Protein AF-A0A0W0C5P2-F1 (afdb_monomer_lite)

Radius of gyration: 17.63 Å; chains: 1; bounding box: 45×40×38 Å

Foldseek 3Di:
DVVVVVVVVVVVVVVVCPPQQFEQEDQPPDVPDLDDPDGDGDDAQDWDKDWAADDPAKWWWDFVVQPDIGIHYHPDTDIDITHHHDGHYTTHYTPDPDGD

Sequence (100 aa):
MLNLLNTLFLNVISNDVPTPYGIYFQDSATPNQEDTDTSVVVPVDTHIRFVVTG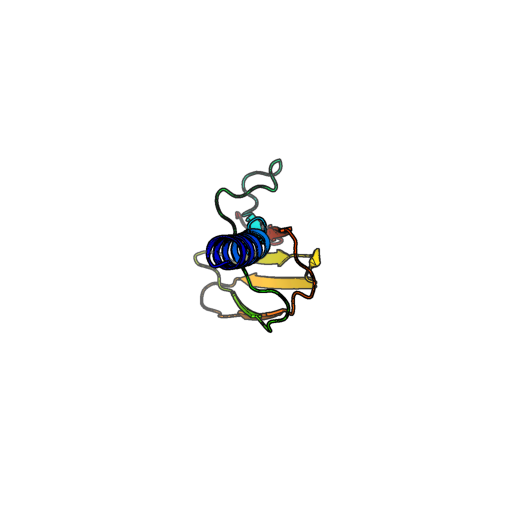ADVIHDFAIPSLGIKVDANPGRLNQVSALIQREGVFYGQCSELTRC

Organism: Candida glabrata (NCBI:txid5478)

Structure (mmCIF, N/CA/C/O backbone):
data_AF-A0A0W0C5P2-F1
#
_entry.id   AF-A0A0W0C5P2-F1
#
loop_
_atom_site.group_PDB
_atom_site.id
_atom_site.type_symbol
_atom_site.label_atom_id
_atom_site.label_alt_id
_atom_site.label_comp_id
_atom_site.label_asym_id
_atom_site.label_entity_id
_atom_site.label_seq_id
_atom_site.pdbx_PDB_ins_code
_atom_site.Cartn_x
_atom_site.Cartn_y
_atom_site.Cartn_z
_atom_site.occupancy
_atom_site.B_iso_or_equiv
_atom_site.auth_seq_id
_atom_site.auth_comp_id
_atom_site.auth_asym_id
_atom_site.auth_atom_id
_atom_site.pdbx_PDB_model_num
ATOM 1 N N . MET A 1 1 ? -30.851 -26.720 22.499 1.00 53.53 1 MET A N 1
ATOM 2 C CA . MET A 1 1 ? -29.640 -26.047 23.026 1.00 53.53 1 MET A CA 1
ATOM 3 C C . MET A 1 1 ? -28.542 -25.867 21.968 1.00 53.53 1 MET A C 1
ATOM 5 O O . MET A 1 1 ? -27.907 -24.827 21.972 1.00 53.53 1 MET A O 1
ATOM 9 N N . LEU A 1 2 ? -28.361 -26.804 21.022 1.00 52.53 2 LEU A N 1
ATOM 10 C CA . LEU A 1 2 ? -27.360 -26.710 19.936 1.00 52.53 2 LEU A CA 1
ATOM 11 C C . LEU A 1 2 ? -27.617 -25.599 18.890 1.00 52.53 2 LEU A C 1
ATOM 13 O O . LEU A 1 2 ? -26.667 -25.050 18.346 1.00 52.53 2 LEU A O 1
ATOM 17 N N . ASN A 1 3 ? -28.875 -25.207 18.646 1.00 55.47 3 ASN A N 1
ATOM 18 C CA . ASN A 1 3 ? -29.189 -24.163 17.655 1.00 55.47 3 ASN A CA 1
ATOM 19 C C . ASN A 1 3 ? -28.759 -22.753 18.077 1.00 55.47 3 ASN A C 1
ATOM 21 O O . ASN A 1 3 ? -28.443 -21.950 17.208 1.00 55.47 3 ASN A O 1
ATOM 25 N N . LEU A 1 4 ? -28.724 -22.466 19.384 1.00 57.59 4 LEU A N 1
ATOM 26 C CA . LEU A 1 4 ? -28.292 -21.172 19.930 1.00 57.59 4 LEU A CA 1
ATOM 27 C C . LEU A 1 4 ? -26.769 -21.018 19.891 1.00 57.59 4 LEU A C 1
ATOM 29 O O . LEU A 1 4 ? -26.278 -19.942 19.584 1.00 57.59 4 LEU A O 1
ATOM 33 N N . LEU A 1 5 ? -26.025 -22.100 20.135 1.00 58.31 5 LEU A N 1
ATOM 34 C CA . LEU A 1 5 ? -24.567 -22.116 19.999 1.00 58.31 5 LEU A CA 1
ATOM 35 C C . LEU A 1 5 ? -24.136 -21.953 18.539 1.00 58.31 5 LEU A C 1
ATOM 37 O O . LEU A 1 5 ? -23.272 -21.132 18.268 1.00 58.31 5 LEU A O 1
ATOM 41 N N . ASN A 1 6 ? -24.778 -22.647 17.593 1.00 54.16 6 ASN A N 1
ATOM 42 C CA . ASN A 1 6 ? -24.459 -22.482 16.170 1.00 54.16 6 ASN A CA 1
ATOM 43 C C . ASN A 1 6 ? -24.817 -21.087 15.637 1.00 54.16 6 ASN A C 1
ATOM 45 O O . ASN A 1 6 ? -24.068 -20.545 14.832 1.00 54.16 6 ASN A O 1
ATOM 49 N N . THR A 1 7 ? -25.917 -20.478 16.097 1.00 56.53 7 THR A N 1
ATOM 50 C CA . THR A 1 7 ? -26.249 -19.091 15.723 1.00 56.53 7 THR A CA 1
ATOM 51 C C . THR A 1 7 ? -25.348 -18.070 16.408 1.00 56.53 7 THR A C 1
ATOM 53 O O . THR A 1 7 ? -24.966 -17.108 15.759 1.00 56.53 7 THR A O 1
ATOM 56 N N . LEU A 1 8 ? -24.940 -18.268 17.665 1.00 57.25 8 LEU A N 1
ATOM 57 C CA . LEU A 1 8 ? -23.937 -17.414 18.316 1.00 57.25 8 LEU A CA 1
ATOM 58 C C . LEU A 1 8 ? -22.570 -17.518 17.630 1.00 57.25 8 LEU A C 1
ATOM 60 O O . LEU A 1 8 ? -21.979 -16.487 17.351 1.00 57.25 8 LEU A O 1
ATOM 64 N N . PHE A 1 9 ? -22.101 -18.719 17.283 1.00 56.78 9 PHE A N 1
ATOM 65 C CA . PHE A 1 9 ? -20.843 -18.898 16.548 1.00 56.78 9 PHE A CA 1
ATOM 66 C C . PHE A 1 9 ? -20.897 -18.287 15.143 1.00 56.78 9 PHE A C 1
ATOM 68 O O . PHE A 1 9 ? -19.968 -17.591 14.757 1.00 56.78 9 PHE A O 1
ATOM 75 N N . LEU A 1 10 ? -21.987 -18.479 14.392 1.00 51.72 10 LEU A N 1
ATOM 76 C CA . LEU A 1 10 ? -22.154 -17.853 13.074 1.00 51.72 10 LEU A CA 1
ATOM 77 C C . LEU A 1 10 ? -22.299 -16.327 13.158 1.00 51.72 10 LEU A C 1
ATOM 79 O O . LEU A 1 10 ? -21.786 -15.635 12.289 1.00 51.72 10 LEU A O 1
ATOM 83 N N . ASN A 1 11 ? -22.950 -15.792 14.196 1.00 48.22 11 ASN A N 1
ATOM 84 C CA . ASN A 1 11 ? -23.055 -14.346 14.411 1.00 48.22 11 ASN A CA 1
ATO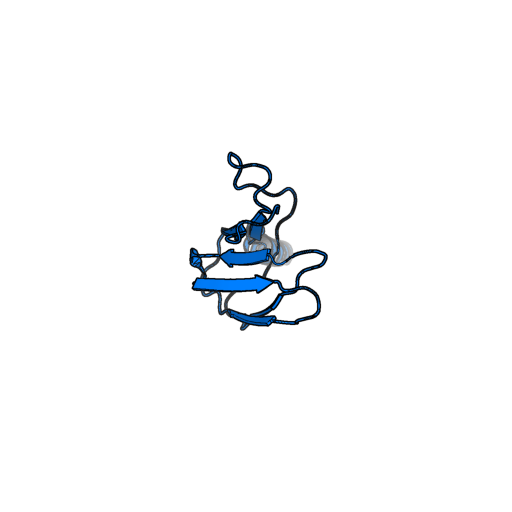M 85 C C . ASN A 1 11 ? -21.736 -13.731 14.892 1.00 48.22 11 ASN A C 1
ATOM 87 O O . ASN A 1 11 ? -21.461 -12.594 14.541 1.00 48.22 11 ASN A O 1
ATOM 91 N N . VAL A 1 12 ? -20.919 -14.451 15.666 1.00 50.53 12 VAL A N 1
ATOM 92 C CA . VAL A 1 12 ? -19.555 -14.019 16.013 1.00 50.53 12 VAL A CA 1
ATOM 93 C C . VAL A 1 12 ? -18.707 -13.988 14.743 1.00 50.53 12 VAL A C 1
ATOM 95 O O . VAL A 1 12 ? -18.235 -12.924 14.383 1.00 50.53 12 VAL A O 1
ATOM 98 N N . ILE A 1 13 ? -18.686 -15.065 13.948 1.00 51.38 13 ILE A N 1
ATOM 99 C CA . ILE A 1 13 ? -17.954 -15.090 12.668 1.00 51.38 13 ILE A CA 1
ATOM 100 C C . ILE A 1 13 ? -18.478 -14.023 11.687 1.00 51.38 13 ILE A C 1
ATOM 102 O O . ILE A 1 13 ? -17.692 -13.428 10.966 1.00 51.38 13 ILE A O 1
ATOM 106 N N . SER A 1 14 ? -19.786 -13.742 11.651 1.00 50.06 14 SER A N 1
ATOM 107 C CA . SER A 1 14 ? -20.370 -12.728 10.756 1.00 50.06 14 SER A CA 1
ATOM 108 C C . SER A 1 14 ? -20.195 -11.284 11.240 1.00 50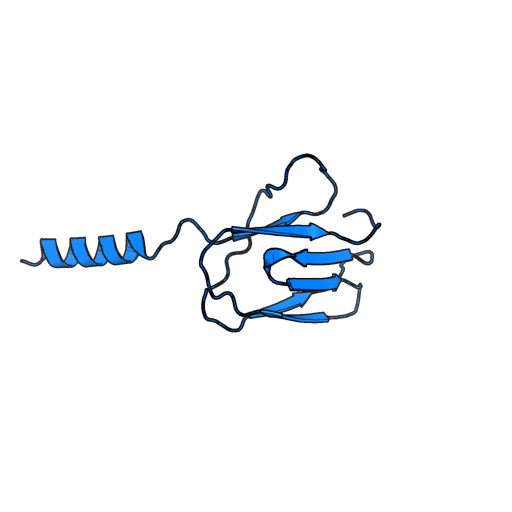.06 14 SER A C 1
ATOM 110 O O . SER A 1 14 ? -20.302 -10.385 10.412 1.00 50.06 14 SER A O 1
ATOM 112 N N . ASN A 1 15 ? -19.969 -11.048 12.536 1.00 48.81 15 ASN A N 1
ATOM 113 C CA . ASN A 1 15 ? -19.564 -9.736 13.062 1.00 48.81 15 ASN A CA 1
ATOM 114 C C . ASN A 1 15 ? -18.031 -9.569 13.052 1.00 48.81 15 ASN A C 1
ATOM 116 O O . ASN A 1 15 ? -17.556 -8.441 13.025 1.00 48.81 15 ASN A O 1
ATOM 120 N N . ASP A 1 16 ? -17.284 -10.678 13.017 1.00 45.72 16 ASP A N 1
ATOM 121 C CA . ASP A 1 16 ? -15.823 -10.747 12.864 1.00 45.72 16 ASP A CA 1
ATOM 122 C C . ASP A 1 16 ? -15.377 -10.792 11.395 1.00 45.72 16 ASP A C 1
ATOM 124 O O . ASP A 1 16 ? -14.180 -10.843 11.121 1.00 45.72 16 ASP A O 1
ATOM 128 N N . VAL A 1 17 ? -16.308 -10.819 10.434 1.00 42.00 17 VAL A N 1
ATOM 129 C CA . VAL A 1 17 ? -16.031 -10.378 9.065 1.00 42.00 17 VAL A CA 1
ATOM 130 C C . VAL A 1 17 ? -16.349 -8.894 9.081 1.00 42.00 17 VAL A C 1
ATOM 132 O O . VAL A 1 17 ? -17.512 -8.523 8.890 1.00 42.00 17 VAL A O 1
ATOM 135 N N . PRO A 1 18 ? -15.364 -8.017 9.339 1.00 46.53 18 PRO A N 1
ATOM 136 C CA . PRO A 1 18 ? -15.618 -6.604 9.216 1.00 46.53 18 PRO A CA 1
ATOM 137 C C . PRO A 1 18 ? -15.959 -6.406 7.742 1.00 46.53 18 PRO A C 1
ATOM 139 O O . PRO A 1 18 ? -15.435 -7.106 6.865 1.00 46.53 18 PRO A O 1
ATOM 142 N N . THR A 1 19 ? -16.830 -5.449 7.446 1.00 49.06 19 THR A N 1
ATOM 143 C CA . THR A 1 19 ? -16.798 -4.778 6.141 1.00 49.06 19 THR A CA 1
ATOM 144 C C . THR A 1 19 ? -15.344 -4.729 5.660 1.00 49.06 19 THR A C 1
ATOM 146 O O . THR A 1 19 ? -14.523 -4.257 6.451 1.00 49.06 19 THR A O 1
ATOM 149 N N . PRO A 1 20 ? -14.991 -5.291 4.487 1.00 46.75 20 PRO A N 1
ATOM 150 C CA . PRO A 1 20 ? -13.602 -5.580 4.142 1.00 46.75 20 PRO A CA 1
ATOM 151 C C . PRO A 1 20 ? -12.744 -4.344 4.402 1.00 46.75 20 PRO A C 1
ATOM 153 O O . PRO A 1 20 ? -12.908 -3.315 3.747 1.00 46.75 20 PRO A O 1
ATOM 156 N N . TYR A 1 21 ? -11.896 -4.421 5.429 1.00 60.47 21 TYR A N 1
ATOM 157 C CA . TYR A 1 21 ? -10.972 -3.348 5.760 1.00 60.47 21 TYR A CA 1
ATOM 158 C C . TYR A 1 21 ? -9.956 -3.310 4.627 1.00 60.47 21 TYR A C 1
ATOM 160 O O . TYR A 1 21 ? -9.290 -4.298 4.338 1.00 60.47 21 TYR A O 1
ATOM 168 N N . GLY A 1 22 ? -9.920 -2.197 3.910 1.00 64.19 22 GLY A N 1
ATOM 169 C CA . GLY A 1 22 ? -9.214 -2.090 2.647 1.00 64.19 22 GLY A CA 1
ATOM 170 C C . GLY A 1 22 ? -8.299 -0.884 2.654 1.00 64.19 22 GLY A C 1
ATOM 171 O O . GLY A 1 22 ? -8.685 0.208 3.073 1.00 64.19 22 GLY A O 1
ATOM 172 N N . ILE A 1 23 ? -7.085 -1.082 2.171 1.00 69.06 23 ILE A N 1
ATOM 173 C CA . ILE A 1 23 ? -6.255 -0.009 1.658 1.00 69.06 23 ILE A CA 1
ATOM 174 C C . ILE A 1 23 ? -6.631 0.151 0.187 1.00 69.06 23 ILE A C 1
ATOM 176 O O . ILE A 1 23 ? -6.476 -0.785 -0.601 1.00 69.06 23 ILE A O 1
ATOM 180 N N . TYR A 1 24 ? -7.137 1.326 -0.163 1.00 74.00 24 TYR A N 1
ATOM 181 C CA . TYR A 1 24 ? -7.375 1.721 -1.547 1.00 74.00 24 TYR A CA 1
ATOM 182 C C . TYR A 1 24 ? -6.193 2.591 -1.947 1.00 74.00 24 TYR A C 1
ATOM 184 O O . TYR A 1 24 ? -5.894 3.588 -1.286 1.00 74.00 24 TYR A O 1
ATOM 192 N N . PHE A 1 25 ? -5.460 2.155 -2.966 1.00 72.62 25 PHE A N 1
ATOM 193 C CA . PHE A 1 25 ? -4.282 2.861 -3.443 1.00 72.62 25 PHE A CA 1
ATOM 194 C C . PHE A 1 25 ? -4.451 3.154 -4.920 1.00 72.62 25 PHE A C 1
ATOM 196 O O . PHE A 1 25 ? -4.453 2.237 -5.740 1.00 72.62 25 PHE A O 1
ATOM 203 N N . GLN A 1 26 ? -4.610 4.429 -5.231 1.00 70.12 26 GLN A N 1
ATOM 204 C CA . GLN A 1 26 ? -4.897 4.873 -6.575 1.00 70.12 26 GLN A CA 1
ATOM 205 C C . GLN A 1 26 ? -3.623 5.311 -7.307 1.00 70.12 26 GLN A C 1
ATOM 207 O O . GLN A 1 26 ? -2.824 6.101 -6.786 1.00 70.12 26 GLN A O 1
ATOM 212 N N . ASP A 1 27 ? -3.480 4.836 -8.546 1.00 62.16 27 ASP A N 1
ATOM 213 C CA . ASP A 1 27 ? -2.607 5.455 -9.535 1.00 62.16 27 ASP A CA 1
ATOM 214 C C . ASP A 1 27 ? -3.318 6.714 -10.088 1.00 62.16 27 ASP A C 1
ATOM 216 O O . ASP A 1 27 ? -4.523 6.739 -10.322 1.00 62.16 27 ASP A O 1
ATOM 220 N N . SER A 1 28 ? -2.638 7.854 -10.132 1.00 56.75 28 SER A N 1
ATOM 221 C CA . SER A 1 28 ? -3.225 9.194 -10.270 1.00 56.75 28 SER A CA 1
ATOM 222 C C . SER A 1 28 ? -3.874 9.504 -11.636 1.00 56.75 28 SER A C 1
ATOM 224 O O . SER A 1 28 ? -4.124 10.671 -11.954 1.00 56.75 28 SER A O 1
ATOM 226 N N . ALA A 1 29 ? -4.236 8.493 -12.428 1.00 51.38 29 ALA A N 1
ATOM 227 C CA . ALA A 1 29 ? -4.831 8.644 -13.749 1.00 51.38 29 ALA A CA 1
ATOM 228 C C . ALA A 1 29 ? -6.264 9.227 -13.735 1.00 51.38 29 ALA A C 1
ATOM 230 O O . ALA A 1 29 ? -6.707 9.773 -14.752 1.00 51.38 29 ALA A O 1
ATOM 231 N N . THR A 1 30 ? -6.991 9.177 -12.607 1.00 53.28 30 THR A N 1
ATOM 232 C CA . THR A 1 30 ? -8.358 9.733 -12.473 1.00 53.28 30 THR A CA 1
ATOM 233 C C . THR A 1 30 ? -8.527 10.624 -11.230 1.00 53.28 30 THR A C 1
ATOM 235 O O . THR A 1 30 ? -8.962 10.145 -10.187 1.00 53.28 30 THR A O 1
ATOM 238 N N . PRO A 1 31 ? -8.311 11.951 -11.335 1.00 50.03 31 PRO A N 1
ATOM 239 C CA . PRO A 1 31 ? -8.285 12.878 -10.189 1.00 50.03 31 PRO A CA 1
ATOM 240 C C . PRO A 1 31 ? -9.593 13.030 -9.389 1.00 50.03 31 PRO A C 1
ATOM 242 O O . PRO A 1 31 ? -9.620 13.756 -8.401 1.00 50.03 31 PRO A O 1
ATOM 245 N N . ASN A 1 32 ? -10.696 12.426 -9.844 1.00 57.91 32 ASN A N 1
ATOM 246 C CA . ASN A 1 32 ? -12.044 12.677 -9.325 1.00 57.91 32 ASN A CA 1
ATOM 247 C C . ASN A 1 32 ? -12.642 11.494 -8.542 1.00 57.91 32 ASN A C 1
ATOM 249 O O . ASN A 1 32 ? -13.776 11.600 -8.078 1.00 57.91 32 ASN A O 1
ATOM 253 N N . GLN A 1 33 ? -11.934 10.370 -8.428 1.00 57.28 33 GLN A N 1
ATOM 254 C CA . GLN A 1 33 ? -12.419 9.176 -7.734 1.00 57.28 33 GLN A CA 1
ATOM 255 C C . GLN A 1 33 ? -11.310 8.613 -6.868 1.00 57.28 33 GLN A C 1
ATOM 257 O O . GLN A 1 33 ? -10.364 8.096 -7.425 1.00 57.28 33 GLN A O 1
ATOM 262 N N . GLU A 1 34 ? -11.471 8.652 -5.549 1.00 61.16 34 GLU A N 1
ATOM 263 C CA . GLU A 1 34 ? -10.590 7.973 -4.580 1.00 61.16 34 GLU A CA 1
ATOM 264 C C . GLU A 1 34 ? -10.878 6.458 -4.484 1.00 61.16 34 GLU A C 1
ATOM 266 O O . GLU A 1 34 ? -10.294 5.757 -3.661 1.00 61.16 34 GLU A O 1
ATOM 271 N N . ASP A 1 35 ? -11.807 5.945 -5.295 1.00 64.69 35 ASP A N 1
ATOM 272 C CA . ASP A 1 35 ? -12.190 4.535 -5.299 1.00 64.69 35 ASP A CA 1
ATOM 273 C C . ASP A 1 35 ? -11.376 3.754 -6.329 1.00 64.69 35 ASP A C 1
ATOM 275 O O . ASP A 1 35 ? -11.291 4.127 -7.501 1.00 64.69 35 ASP A O 1
ATOM 279 N N . THR A 1 36 ? -10.831 2.623 -5.889 1.00 69.12 36 THR A N 1
ATOM 280 C CA . THR A 1 36 ? -10.223 1.608 -6.751 1.00 69.12 36 THR A CA 1
ATOM 281 C C . THR A 1 36 ? -11.163 0.419 -6.900 1.00 69.12 36 THR A C 1
ATOM 283 O O . THR A 1 36 ? -11.916 0.088 -5.983 1.00 69.12 36 THR A O 1
ATOM 286 N N . ASP A 1 37 ? -11.084 -0.277 -8.036 1.00 77.75 37 ASP A N 1
ATOM 287 C CA . ASP A 1 37 ? -11.901 -1.476 -8.289 1.00 77.75 37 ASP A CA 1
ATOM 288 C C . ASP A 1 37 ? -11.630 -2.593 -7.267 1.00 77.75 37 ASP A C 1
ATOM 290 O O . ASP A 1 37 ? -12.498 -3.414 -6.963 1.00 77.75 37 ASP A O 1
ATOM 294 N N . THR A 1 38 ? -10.407 -2.633 -6.733 1.00 79.19 38 THR A N 1
ATOM 295 C CA . THR A 1 38 ? -9.960 -3.629 -5.757 1.00 79.19 38 THR A CA 1
ATOM 296 C C . THR A 1 38 ? -9.220 -2.979 -4.602 1.00 79.19 38 THR A C 1
ATOM 298 O O . THR A 1 38 ? -8.407 -2.080 -4.820 1.00 79.19 38 THR A O 1
ATOM 301 N N . SER A 1 39 ? -9.436 -3.495 -3.393 1.00 82.38 39 SER A N 1
ATOM 302 C CA . SER A 1 39 ? -8.748 -3.058 -2.181 1.00 82.38 39 SER A CA 1
ATOM 303 C C . SER A 1 39 ? -7.748 -4.093 -1.672 1.00 82.38 39 SER A C 1
ATOM 305 O O . SER A 1 39 ? -7.893 -5.301 -1.875 1.00 82.38 39 SER A O 1
ATOM 307 N N . VAL A 1 40 ? -6.719 -3.607 -0.982 1.00 85.50 40 VAL A N 1
ATOM 308 C CA . VAL A 1 40 ? -5.732 -4.441 -0.294 1.00 85.50 40 VAL A CA 1
ATOM 309 C C . VAL A 1 40 ? -6.178 -4.636 1.153 1.00 85.50 40 VAL A C 1
ATOM 311 O O . VAL A 1 40 ? -6.177 -3.695 1.942 1.00 85.50 40 VAL A O 1
ATOM 314 N N . VAL A 1 41 ? -6.553 -5.862 1.513 1.00 86.75 41 VAL A N 1
ATOM 315 C CA . VAL A 1 41 ? -7.055 -6.202 2.854 1.00 86.75 41 VAL A CA 1
ATOM 316 C C . VAL A 1 41 ? -5.899 -6.622 3.767 1.00 86.75 41 VAL A C 1
ATOM 318 O O . VAL A 1 41 ? -5.127 -7.513 3.411 1.00 86.75 41 VAL A O 1
ATOM 321 N N . VAL A 1 42 ? -5.760 -5.985 4.938 1.00 86.25 42 VAL A N 1
ATOM 322 C CA . VAL A 1 42 ? -4.627 -6.194 5.870 1.00 86.25 42 VAL A CA 1
ATOM 323 C C . VAL A 1 42 ? -5.039 -6.258 7.352 1.00 86.25 42 VAL A C 1
ATOM 325 O O . VAL A 1 42 ? -5.821 -5.422 7.791 1.00 86.25 42 VAL A O 1
ATOM 328 N N . PRO A 1 43 ? -4.532 -7.214 8.153 1.00 87.50 43 PRO A N 1
ATOM 329 C CA . PRO A 1 43 ? -5.005 -7.420 9.524 1.00 87.50 43 PRO A CA 1
ATOM 330 C C . PRO A 1 43 ? -4.651 -6.255 10.463 1.00 87.50 43 PRO A C 1
ATOM 332 O O . PRO A 1 43 ? -3.563 -5.682 10.377 1.00 87.50 43 PRO A O 1
ATOM 335 N N . VAL A 1 44 ? -5.541 -5.953 11.411 1.00 87.88 44 VAL A N 1
ATOM 336 C CA . VAL A 1 44 ? -5.260 -5.022 12.518 1.00 87.88 44 VAL A CA 1
ATOM 337 C C . VAL A 1 44 ? -4.355 -5.661 13.577 1.00 87.88 44 VAL A C 1
ATOM 339 O O . VAL A 1 44 ? -4.172 -6.881 13.608 1.00 87.88 44 VAL A O 1
ATOM 342 N N . ASP A 1 45 ? -3.729 -4.823 14.406 1.00 88.88 45 ASP A N 1
ATOM 343 C CA . ASP A 1 45 ? -2.856 -5.207 15.529 1.00 88.88 45 AS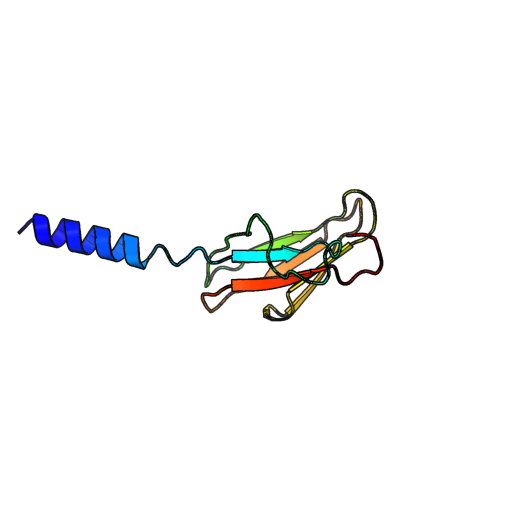P A CA 1
ATOM 344 C C . ASP A 1 45 ? -1.709 -6.163 15.163 1.00 88.88 45 ASP A C 1
ATOM 346 O O . ASP A 1 45 ? -1.122 -6.845 16.003 1.00 88.88 45 ASP A O 1
ATOM 350 N N . THR A 1 46 ? -1.345 -6.175 13.883 1.00 85.12 46 THR A N 1
ATOM 351 C CA . THR A 1 46 ? -0.273 -6.994 13.332 1.00 85.12 46 THR A CA 1
ATOM 352 C C . THR A 1 46 ? 0.768 -6.088 12.692 1.00 85.12 46 THR A C 1
ATOM 354 O O . THR A 1 46 ? 0.438 -5.170 11.941 1.00 85.12 46 THR A O 1
ATOM 357 N N . HIS A 1 47 ? 2.048 -6.346 12.968 1.00 90.69 47 HIS A N 1
ATOM 358 C CA . HIS A 1 47 ? 3.136 -5.664 12.272 1.00 90.69 47 HIS A CA 1
ATOM 359 C C . HIS A 1 47 ? 3.214 -6.151 10.825 1.00 90.69 47 HIS A C 1
ATOM 361 O O . HIS A 1 47 ? 3.702 -7.247 10.547 1.00 90.69 47 HIS A O 1
ATOM 367 N N . ILE A 1 48 ? 2.757 -5.312 9.903 1.00 92.44 48 ILE A N 1
ATOM 368 C CA . ILE A 1 48 ? 2.778 -5.579 8.467 1.00 92.44 48 ILE A CA 1
ATOM 369 C C . ILE A 1 48 ? 4.018 -4.923 7.874 1.00 92.44 48 ILE A C 1
ATOM 371 O O . ILE A 1 48 ? 4.343 -3.782 8.204 1.00 92.44 48 ILE A O 1
ATOM 375 N N . ARG A 1 49 ? 4.707 -5.635 6.980 1.00 95.31 49 ARG A N 1
ATOM 376 C CA . ARG A 1 49 ? 5.798 -5.088 6.172 1.00 95.31 49 ARG A CA 1
ATOM 377 C C . ARG A 1 49 ? 5.348 -4.998 4.724 1.00 95.31 49 ARG A C 1
ATOM 379 O O . ARG A 1 49 ? 5.148 -6.025 4.082 1.00 95.31 49 ARG A O 1
ATOM 386 N N . PHE A 1 50 ? 5.251 -3.782 4.213 1.00 93.88 50 PHE A N 1
ATOM 387 C CA . PHE A 1 50 ? 5.060 -3.528 2.794 1.00 93.88 50 PHE A CA 1
ATOM 388 C C . PHE A 1 50 ? 6.417 -3.540 2.102 1.00 93.88 50 PHE A C 1
ATOM 390 O O . PHE A 1 50 ? 7.367 -2.925 2.590 1.00 93.88 50 PHE A O 1
ATOM 397 N N . VAL A 1 51 ? 6.503 -4.249 0.978 1.00 96.12 51 VAL A N 1
ATOM 398 C CA . VAL A 1 51 ? 7.657 -4.227 0.078 1.00 96.12 51 VAL A CA 1
ATOM 399 C C . VAL A 1 51 ? 7.194 -3.605 -1.229 1.00 96.12 51 VAL A C 1
ATOM 401 O O . VAL A 1 51 ? 6.280 -4.122 -1.864 1.00 96.12 51 VAL A O 1
ATOM 404 N N . VAL A 1 52 ? 7.799 -2.483 -1.599 1.00 94.75 52 VAL A N 1
ATOM 405 C CA . VAL A 1 52 ? 7.348 -1.605 -2.680 1.00 94.75 52 VAL A CA 1
ATOM 406 C C . VAL A 1 52 ? 8.460 -1.461 -3.719 1.00 94.75 52 VAL A C 1
ATOM 408 O O . VAL A 1 52 ? 9.632 -1.296 -3.372 1.00 94.75 52 VAL A O 1
ATOM 411 N N . THR A 1 53 ? 8.098 -1.549 -4.998 1.00 94.94 53 THR A N 1
ATOM 412 C CA . THR A 1 53 ? 8.997 -1.369 -6.146 1.00 94.94 53 THR A CA 1
ATOM 413 C C . THR A 1 53 ? 8.212 -0.871 -7.358 1.00 94.94 53 THR A C 1
ATOM 415 O O . THR A 1 53 ? 6.997 -1.051 -7.412 1.00 94.94 53 THR A O 1
ATOM 418 N N . GLY A 1 54 ? 8.897 -0.237 -8.309 1.00 91.12 54 GLY A N 1
ATOM 419 C CA . GLY A 1 54 ? 8.308 0.209 -9.575 1.00 91.12 54 GLY A CA 1
ATOM 420 C C . GLY A 1 54 ? 8.481 -0.840 -10.676 1.00 91.12 54 GLY A C 1
ATOM 421 O O . GLY A 1 54 ? 9.462 -1.585 -10.674 1.00 91.12 54 GLY A O 1
ATOM 422 N N . ALA A 1 55 ? 7.549 -0.900 -11.629 1.00 90.38 55 ALA A N 1
ATOM 423 C CA . ALA A 1 55 ? 7.655 -1.795 -12.787 1.00 90.38 55 ALA A CA 1
ATOM 424 C C . ALA A 1 55 ? 8.289 -1.114 -14.014 1.00 90.38 55 ALA A C 1
ATOM 426 O O . ALA A 1 55 ? 8.925 -1.781 -14.828 1.00 90.38 55 ALA A O 1
ATOM 427 N N . ASP A 1 56 ? 8.127 0.202 -14.141 1.00 89.38 56 ASP A N 1
ATOM 428 C CA . ASP A 1 56 ? 8.468 0.984 -15.329 1.00 89.38 56 ASP A CA 1
ATOM 429 C C . ASP A 1 56 ? 9.248 2.263 -14.984 1.00 89.38 56 ASP A C 1
ATOM 431 O O . ASP A 1 56 ? 10.435 2.365 -15.294 1.00 89.38 56 ASP A O 1
ATOM 435 N N . VAL A 1 57 ? 8.612 3.218 -14.307 1.00 89.38 57 VAL A N 1
ATOM 436 C CA . VAL A 1 57 ? 9.189 4.475 -13.824 1.00 89.38 57 VAL A CA 1
ATOM 437 C C . VAL A 1 57 ? 9.131 4.524 -12.298 1.00 89.38 57 VAL A C 1
ATOM 439 O O . VAL A 1 57 ? 8.676 3.589 -11.640 1.00 89.38 57 VAL A O 1
ATOM 442 N N . ILE A 1 58 ? 9.673 5.592 -11.716 1.00 89.69 58 ILE A N 1
ATOM 443 C CA . ILE A 1 58 ? 9.580 5.821 -10.274 1.00 89.69 58 ILE A CA 1
ATOM 444 C C . ILE A 1 58 ? 8.142 6.214 -9.956 1.00 89.69 58 ILE A C 1
ATOM 446 O O . ILE A 1 58 ? 7.636 7.149 -10.564 1.00 89.69 58 ILE A O 1
ATOM 450 N N . HIS A 1 59 ? 7.523 5.528 -9.002 1.00 90.12 59 HIS A N 1
ATOM 451 C CA . HIS A 1 59 ? 6.248 5.917 -8.391 1.00 90.12 59 HIS A CA 1
ATOM 452 C C . HIS A 1 59 ? 6.460 6.176 -6.896 1.00 90.12 59 HIS A C 1
ATOM 454 O O . HIS A 1 59 ? 7.585 6.074 -6.406 1.00 90.12 59 HIS A O 1
ATOM 460 N N . ASP A 1 60 ? 5.397 6.464 -6.151 1.00 89.12 60 ASP A N 1
ATOM 461 C CA . ASP A 1 60 ? 5.468 6.606 -4.694 1.00 89.12 60 ASP A CA 1
ATOM 462 C C . ASP A 1 60 ? 4.230 6.016 -4.017 1.00 89.12 60 ASP A C 1
ATOM 464 O O . ASP A 1 60 ? 3.105 6.368 -4.356 1.00 89.12 60 ASP A O 1
ATOM 468 N N . PHE A 1 61 ? 4.434 5.117 -3.054 1.00 90.25 61 PHE A N 1
ATOM 469 C CA . PHE A 1 61 ? 3.365 4.502 -2.272 1.00 90.25 61 PHE A CA 1
ATOM 470 C C . PHE A 1 61 ? 3.114 5.324 -1.006 1.00 90.25 61 PHE A C 1
ATOM 472 O O . PHE A 1 61 ? 3.806 5.160 0.006 1.00 90.25 61 PHE A O 1
ATOM 479 N N . ALA A 1 62 ? 2.119 6.213 -1.060 1.00 90.38 62 ALA A N 1
ATOM 480 C CA . ALA A 1 62 ? 1.751 7.081 0.052 1.00 90.38 62 ALA A CA 1
ATOM 481 C C . ALA A 1 62 ? 0.339 6.803 0.588 1.00 90.38 62 ALA A C 1
ATOM 483 O O . ALA A 1 62 ? -0.644 6.842 -0.147 1.00 90.38 62 ALA A O 1
ATOM 484 N N . ILE A 1 63 ? 0.241 6.592 1.904 1.00 90.81 63 ILE A N 1
ATOM 485 C CA . ILE A 1 63 ? -1.014 6.492 2.663 1.00 90.81 63 ILE A CA 1
ATOM 486 C C . ILE A 1 63 ? -0.890 7.433 3.872 1.00 90.81 63 ILE A C 1
ATOM 488 O O . ILE A 1 63 ? -0.368 7.030 4.921 1.00 90.81 63 ILE A O 1
ATOM 492 N N . PRO A 1 64 ? -1.345 8.697 3.761 1.00 89.19 64 PRO A N 1
ATOM 493 C CA . PRO A 1 64 ? -1.093 9.727 4.774 1.00 89.19 64 PRO A CA 1
ATOM 494 C C . PRO A 1 64 ? -1.639 9.381 6.163 1.00 89.19 64 PRO A C 1
ATOM 496 O O . PRO A 1 64 ? -1.002 9.654 7.176 1.00 89.19 64 PRO A O 1
ATOM 499 N N . SER A 1 65 ? -2.801 8.729 6.215 1.00 87.94 65 SER A N 1
ATOM 500 C CA . SER A 1 65 ? -3.467 8.316 7.457 1.00 87.94 65 SER A CA 1
ATOM 501 C C . SER A 1 65 ? -2.726 7.213 8.223 1.00 87.94 65 SER A C 1
ATOM 503 O O . SER A 1 65 ? -2.931 7.075 9.428 1.00 87.94 65 SER A O 1
ATOM 505 N N . LEU A 1 66 ? -1.853 6.463 7.542 1.00 89.38 66 LEU A N 1
ATOM 506 C CA . LEU A 1 66 ? -0.941 5.483 8.136 1.00 89.38 66 LEU A CA 1
ATOM 507 C C . LEU A 1 66 ? 0.482 6.040 8.314 1.00 89.38 66 LEU A C 1
ATOM 509 O O . LEU A 1 66 ? 1.353 5.332 8.813 1.00 89.38 66 LEU A O 1
ATOM 513 N N . GLY A 1 67 ? 0.737 7.291 7.906 1.00 92.00 67 GLY A N 1
ATOM 514 C CA . GLY A 1 67 ? 2.070 7.898 7.934 1.00 92.00 67 GLY A CA 1
ATOM 515 C C . GLY A 1 67 ? 3.070 7.226 6.989 1.00 92.00 67 GLY A C 1
ATOM 516 O O . GLY A 1 67 ? 4.275 7.300 7.221 1.00 92.00 67 GLY A O 1
ATOM 517 N N . ILE A 1 68 ? 2.584 6.544 5.948 1.00 92.44 68 ILE A N 1
ATOM 518 C CA . ILE A 1 68 ? 3.418 5.831 4.981 1.00 92.44 68 ILE A CA 1
ATOM 519 C C . ILE A 1 68 ? 3.665 6.737 3.778 1.00 92.44 68 ILE A C 1
ATOM 521 O O . ILE A 1 68 ? 2.719 7.276 3.206 1.00 92.44 68 ILE A O 1
ATOM 525 N N . LYS A 1 69 ? 4.934 6.861 3.391 1.00 93.44 69 LYS A N 1
ATOM 526 C CA . LYS A 1 69 ? 5.382 7.400 2.107 1.00 93.44 69 LYS A CA 1
ATOM 527 C C . LYS A 1 69 ? 6.690 6.709 1.733 1.00 93.44 69 LYS A C 1
ATOM 529 O O . LYS A 1 69 ? 7.641 6.754 2.517 1.00 93.44 69 LYS A O 1
ATOM 534 N N . VAL A 1 70 ? 6.715 6.012 0.604 1.00 93.94 70 VAL A N 1
ATOM 535 C CA . VAL A 1 70 ? 7.881 5.246 0.165 1.00 93.94 70 VAL A CA 1
ATOM 536 C C . VAL A 1 70 ? 7.945 5.162 -1.355 1.00 93.94 70 VAL A C 1
ATOM 538 O O . VAL A 1 70 ? 7.045 4.623 -2.000 1.00 93.94 70 VAL A O 1
ATOM 541 N N . ASP A 1 71 ? 9.069 5.614 -1.906 1.00 92.81 71 ASP A N 1
ATOM 542 C CA . ASP A 1 71 ? 9.316 5.553 -3.341 1.00 92.81 71 ASP A CA 1
ATOM 543 C C . ASP A 1 71 ? 9.247 4.106 -3.853 1.00 92.81 71 ASP A C 1
ATOM 545 O O . ASP A 1 71 ? 9.708 3.154 -3.212 1.00 92.81 71 ASP A O 1
ATOM 549 N N . ALA A 1 72 ? 8.720 3.941 -5.055 1.00 93.00 72 ALA A N 1
ATOM 550 C CA . ALA A 1 72 ? 8.642 2.693 -5.788 1.00 93.00 72 ALA A CA 1
ATOM 551 C C . ALA A 1 72 ? 9.582 2.780 -7.000 1.00 93.00 72 ALA A C 1
ATOM 553 O O . ALA A 1 72 ? 9.164 3.084 -8.115 1.00 93.00 72 ALA A O 1
ATOM 554 N N . ASN A 1 73 ? 10.882 2.554 -6.787 1.00 93.69 73 ASN A N 1
ATOM 555 C CA . ASN A 1 73 ? 11.885 2.645 -7.853 1.00 93.69 73 ASN A CA 1
ATOM 556 C C . ASN A 1 73 ? 12.048 1.289 -8.565 1.00 93.69 73 ASN A C 1
ATOM 558 O O . ASN A 1 73 ? 12.249 0.274 -7.885 1.00 93.69 73 ASN A O 1
ATOM 562 N N . PRO A 1 74 ? 12.055 1.248 -9.907 1.00 93.62 74 PRO A N 1
ATOM 563 C CA . PRO A 1 74 ? 12.347 0.028 -10.647 1.00 93.62 74 PRO A CA 1
ATOM 564 C C . PRO A 1 74 ? 13.708 -0.561 -10.276 1.00 93.62 74 PRO A C 1
ATOM 566 O O . PRO A 1 74 ? 14.717 0.141 -10.213 1.00 93.62 74 PRO A O 1
ATOM 569 N N . GLY A 1 75 ? 13.735 -1.865 -9.997 1.00 94.06 75 GLY A N 1
ATOM 570 C CA . GLY A 1 75 ? 14.955 -2.577 -9.607 1.00 94.06 75 GLY A CA 1
ATOM 571 C C . GLY A 1 75 ? 15.400 -2.367 -8.153 1.00 94.06 75 GLY A C 1
ATOM 572 O O . GLY A 1 75 ? 16.424 -2.926 -7.756 1.00 94.06 75 GLY A O 1
ATOM 573 N N . ARG A 1 76 ? 14.643 -1.620 -7.334 1.00 95.12 76 ARG A N 1
ATOM 574 C CA . ARG A 1 76 ? 14.881 -1.480 -5.888 1.00 95.12 76 ARG A CA 1
ATOM 575 C C . ARG A 1 76 ? 13.669 -1.962 -5.094 1.00 95.12 76 ARG A C 1
ATOM 577 O O . ARG A 1 76 ? 12.547 -1.557 -5.369 1.00 95.12 76 ARG A O 1
ATOM 584 N N . LEU A 1 77 ? 13.910 -2.796 -4.082 1.00 95.94 77 LEU A N 1
ATOM 585 C CA . LEU A 1 77 ? 12.889 -3.219 -3.123 1.00 95.94 77 LEU A CA 1
ATOM 586 C C . LEU A 1 77 ? 12.970 -2.341 -1.873 1.00 95.94 77 LEU A C 1
ATOM 588 O O . LEU A 1 77 ? 13.888 -2.490 -1.063 1.00 95.94 77 LEU A O 1
ATOM 592 N N . ASN A 1 78 ? 12.010 -1.435 -1.717 1.00 95.50 78 ASN A N 1
ATOM 593 C CA . ASN A 1 78 ? 11.891 -0.593 -0.532 1.00 95.50 78 ASN A CA 1
ATOM 594 C C . ASN A 1 78 ? 10.937 -1.244 0.461 1.00 95.50 78 ASN A C 1
ATOM 596 O O . ASN A 1 78 ? 9.965 -1.873 0.063 1.00 95.50 78 ASN A O 1
ATOM 600 N N . GLN A 1 79 ? 11.218 -1.117 1.756 1.00 95.31 79 GLN A N 1
ATOM 601 C CA . GLN A 1 79 ? 10.395 -1.719 2.801 1.00 95.31 79 GLN A CA 1
ATOM 602 C C . GLN A 1 79 ? 9.943 -0.675 3.815 1.00 95.31 79 GLN A C 1
ATOM 604 O O . GLN A 1 79 ? 10.743 0.146 4.263 1.00 95.31 79 GLN A O 1
ATOM 609 N N . VAL A 1 80 ? 8.677 -0.747 4.209 1.00 95.62 80 VAL A N 1
ATOM 610 C 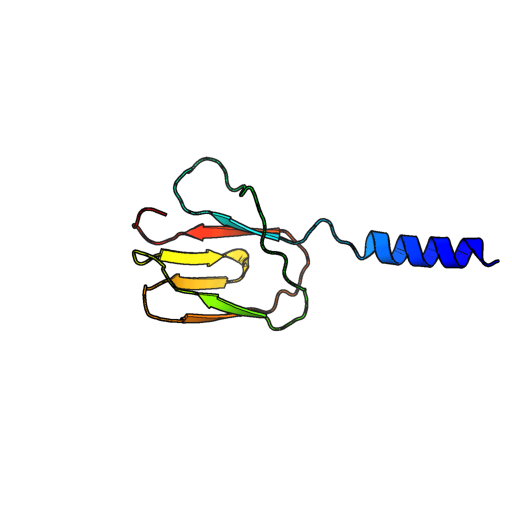CA . VAL A 1 80 ? 8.095 0.066 5.280 1.00 95.62 80 VAL A CA 1
ATOM 611 C C . VAL A 1 80 ? 7.220 -0.822 6.153 1.00 95.62 80 VAL A C 1
ATOM 613 O O . VAL A 1 80 ? 6.524 -1.709 5.659 1.00 95.62 80 VAL A O 1
ATOM 616 N N . SER A 1 81 ? 7.291 -0.618 7.464 1.00 94.44 81 SER A N 1
ATOM 617 C CA . SER A 1 81 ? 6.479 -1.360 8.425 1.00 94.44 81 SER A CA 1
ATOM 618 C C . SER A 1 81 ? 5.347 -0.480 8.933 1.00 94.44 81 SER A C 1
ATOM 620 O O . SER A 1 81 ? 5.575 0.690 9.231 1.00 94.44 81 SER A O 1
ATOM 622 N N . ALA A 1 82 ? 4.161 -1.055 9.099 1.00 92.19 82 ALA A N 1
ATOM 623 C CA . ALA A 1 82 ? 3.017 -0.386 9.702 1.00 92.19 82 ALA A CA 1
ATOM 624 C C . ALA A 1 82 ? 2.383 -1.268 10.780 1.00 92.19 82 ALA A C 1
ATOM 626 O O . ALA A 1 82 ? 2.409 -2.497 10.694 1.00 92.19 82 ALA A O 1
ATOM 627 N N . LEU A 1 83 ? 1.811 -0.617 11.790 1.00 92.06 83 LEU A N 1
ATOM 628 C CA . LEU A 1 83 ? 0.941 -1.238 12.781 1.00 92.06 83 LEU A CA 1
ATOM 629 C C . LEU A 1 83 ? -0.400 -0.508 12.727 1.00 92.06 83 LEU A C 1
ATOM 631 O O . LEU A 1 83 ? -0.486 0.663 13.095 1.00 92.06 83 LEU A O 1
ATOM 635 N N . ILE A 1 84 ? -1.431 -1.191 12.241 1.00 91.19 84 ILE A N 1
ATOM 636 C CA . ILE A 1 84 ? -2.769 -0.618 12.094 1.00 91.19 84 ILE A CA 1
ATOM 637 C C . ILE A 1 84 ? -3.565 -0.965 13.352 1.00 91.19 84 ILE A C 1
ATOM 639 O O . ILE A 1 84 ? -3.951 -2.111 13.543 1.00 91.19 84 ILE A O 1
ATOM 643 N N . GLN A 1 85 ? -3.774 0.027 14.219 1.00 89.19 85 GLN A N 1
ATOM 644 C CA . GLN A 1 85 ? -4.397 -0.146 15.545 1.00 89.19 85 GLN A CA 1
ATOM 645 C C . GLN A 1 85 ? -5.917 0.067 15.548 1.00 89.19 85 GLN A C 1
ATOM 647 O O . GLN A 1 85 ? -6.559 0.031 16.594 1.00 89.19 85 GLN A O 1
ATOM 652 N N . ARG A 1 86 ? -6.496 0.393 14.390 1.00 86.62 86 ARG A N 1
ATOM 653 C CA . ARG A 1 86 ? -7.933 0.610 14.240 1.00 86.62 86 ARG A CA 1
ATOM 654 C C . ARG A 1 86 ? -8.411 0.043 12.920 1.00 86.62 86 ARG A C 1
ATOM 656 O O . ARG A 1 86 ? -7.762 0.237 11.893 1.00 86.62 86 ARG A O 1
ATOM 663 N N . GLU A 1 87 ? -9.565 -0.601 12.957 1.00 85.31 87 GLU A N 1
ATOM 664 C CA . GLU A 1 87 ? -10.276 -1.004 11.752 1.00 85.31 87 GLU A CA 1
ATOM 665 C C . GLU A 1 87 ? -10.727 0.232 10.964 1.00 85.31 87 GLU A C 1
ATOM 667 O O . GLU A 1 87 ? -11.020 1.292 11.533 1.00 85.31 87 GLU A O 1
ATOM 672 N N . GLY A 1 88 ? -10.764 0.106 9.640 1.00 84.38 88 GLY A N 1
ATOM 673 C CA . GLY A 1 88 ? -11.214 1.178 8.766 1.00 84.38 88 GLY A CA 1
ATOM 674 C C . GLY A 1 88 ? -10.763 1.013 7.324 1.00 84.38 88 GLY A C 1
ATOM 675 O O . GLY A 1 88 ? -10.132 0.025 6.946 1.00 84.38 88 GLY A O 1
ATOM 676 N N . VAL A 1 89 ? -11.103 2.023 6.531 1.00 85.31 89 VAL A N 1
ATOM 677 C CA . VAL A 1 89 ? -10.666 2.170 5.146 1.00 85.31 89 VAL A CA 1
ATOM 678 C C . VAL A 1 89 ? -9.641 3.296 5.083 1.00 85.31 89 VAL A C 1
ATOM 680 O O . VAL A 1 89 ? -9.879 4.385 5.614 1.00 85.31 89 VAL A O 1
ATOM 683 N N . PHE A 1 90 ? -8.500 3.025 4.454 1.00 86.56 90 PHE A N 1
ATOM 684 C CA . PHE A 1 90 ? -7.405 3.981 4.321 1.00 86.56 90 PHE A CA 1
ATOM 685 C C . PHE A 1 90 ? -7.122 4.222 2.840 1.00 86.56 90 PHE A C 1
ATOM 687 O O . PHE A 1 90 ? -6.851 3.280 2.098 1.00 86.56 90 PHE A O 1
ATOM 694 N N . TYR A 1 91 ? -7.179 5.486 2.431 1.00 86.56 91 TYR A N 1
ATOM 695 C CA . TYR A 1 91 ? -6.911 5.904 1.058 1.00 86.56 91 TYR A CA 1
ATOM 696 C C . TYR A 1 91 ? -5.478 6.406 0.917 1.00 86.56 91 TYR A C 1
ATOM 698 O O . TYR A 1 91 ? -4.939 7.066 1.817 1.00 86.56 91 TYR A O 1
ATOM 706 N N . GLY A 1 92 ? -4.878 6.074 -0.217 1.00 86.19 92 GLY A N 1
ATOM 707 C CA . GLY A 1 92 ? -3.558 6.510 -0.625 1.00 86.19 92 GLY A CA 1
ATOM 708 C C . GLY A 1 92 ? -3.519 6.840 -2.109 1.00 86.19 92 GLY A C 1
ATOM 709 O O . GLY A 1 92 ? -4.283 6.292 -2.902 1.00 86.19 92 GLY A O 1
ATOM 710 N N . GLN A 1 93 ? -2.602 7.728 -2.469 1.00 84.25 93 GLN A N 1
ATOM 711 C CA . GLN A 1 93 ? -2.386 8.161 -3.842 1.00 84.25 93 GLN A CA 1
ATOM 712 C C . GLN A 1 93 ? -0.900 8.149 -4.151 1.00 84.25 93 GLN A C 1
ATOM 714 O O . GLN A 1 93 ? -0.057 8.396 -3.284 1.00 84.25 93 GLN A O 1
ATOM 719 N N . CYS A 1 94 ? -0.596 7.902 -5.415 1.00 85.69 94 CYS A N 1
ATOM 720 C CA . CYS A 1 94 ? 0.719 8.147 -5.968 1.00 85.69 94 CYS A CA 1
ATOM 721 C C . CYS A 1 94 ? 1.110 9.623 -5.801 1.00 85.69 94 CYS A C 1
ATOM 723 O O . CYS A 1 94 ? 0.398 10.506 -6.276 1.00 85.69 94 CYS A O 1
ATOM 725 N N . SER A 1 95 ? 2.220 9.900 -5.103 1.00 76.56 95 SER A N 1
ATOM 726 C CA . SER A 1 95 ? 2.672 11.279 -4.834 1.00 76.56 95 SER A CA 1
ATOM 727 C C . SER A 1 95 ? 3.914 11.708 -5.626 1.00 76.56 95 SER A C 1
ATOM 729 O O . SER A 1 95 ? 4.497 12.761 -5.358 1.00 76.56 95 SER A O 1
ATOM 731 N N . GLU A 1 96 ? 4.287 10.908 -6.626 1.00 76.62 96 GLU A N 1
ATOM 732 C CA . GLU A 1 96 ? 5.323 11.224 -7.609 1.00 76.62 96 GLU A CA 1
ATOM 733 C C . GLU A 1 96 ? 4.694 11.811 -8.885 1.00 76.62 96 GLU A C 1
ATOM 735 O O . GLU A 1 96 ? 3.539 11.544 -9.207 1.00 76.62 96 GLU A O 1
ATOM 740 N N . LEU A 1 97 ? 5.444 12.648 -9.607 1.00 69.31 97 LEU A N 1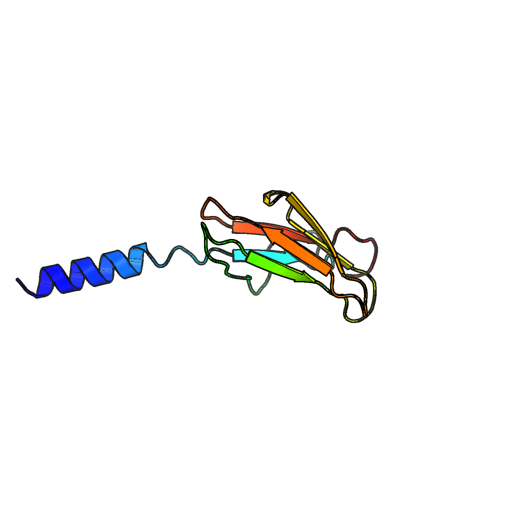
ATOM 741 C CA . LEU A 1 97 ? 4.952 13.413 -10.764 1.00 69.31 97 LEU A CA 1
ATOM 742 C C . LEU A 1 97 ? 4.805 12.565 -12.039 1.00 69.31 97 LEU A C 1
ATOM 744 O O . LEU A 1 97 ? 4.346 13.045 -13.078 1.00 69.31 97 LEU A O 1
ATOM 748 N N . THR A 1 98 ? 5.266 11.322 -11.983 1.00 60.22 98 THR A N 1
ATOM 749 C CA . THR A 1 98 ? 5.166 10.351 -13.063 1.00 60.22 98 THR A CA 1
ATOM 750 C C . THR A 1 98 ? 3.718 9.919 -13.258 1.00 60.22 98 THR A C 1
ATOM 752 O O . THR A 1 98 ? 2.872 10.031 -12.374 1.00 60.22 98 THR A O 1
ATOM 755 N N . ARG A 1 99 ? 3.408 9.463 -14.473 1.00 55.28 99 ARG A N 1
ATOM 756 C CA . ARG A 1 99 ? 2.081 8.956 -14.807 1.00 55.28 99 ARG A CA 1
ATOM 757 C C . ARG A 1 99 ? 1.910 7.576 -14.170 1.00 55.28 99 ARG A C 1
ATOM 759 O O . ARG A 1 99 ? 2.246 6.570 -14.786 1.00 55.28 99 ARG A O 1
ATOM 766 N N . CYS A 1 100 ? 1.485 7.594 -12.918 1.00 57.41 100 CYS A N 1
ATOM 767 C CA . CYS A 1 100 ? 0.536 6.645 -12.379 1.00 57.41 100 CYS A CA 1
ATOM 768 C C . CYS A 1 100 ? -0.757 6.758 -13.239 1.00 57.41 100 CYS A C 1
ATOM 770 O O . CYS A 1 100 ? -1.181 5.732 -13.787 1.00 57.41 100 CYS A O 1
#

InterPro domains:
  IPR002429 Cytochrome c oxidase subunit II-like C-terminal [PF00116] (32-98)
  IPR002429 Cytochrome c oxidase subunit II-like C-terminal [PS50857] (5-100)
  IPR008972 Cupredoxin [G3DSA:2.60.40.420] (11-98)
  IPR008972 Cupredoxin [SSF49503] (30-97)
  IPR045187 Cytochrome c/quinol oxidase subunit II [PTHR22888] (36-97)

pLDDT: mean 76.41, std 17.19, range [42.0, 96.12]

Secondary structure (DSSP, 8-state):
-HHHHHHHHHHHHHHSS-S--EEEEE-TT-TT----SS-EE--TTSEEEEEE-BSSS-EEEEEGGGTEEEEE-BT--EEEEEE--S-S-EEEEE-SSS--